Protein AF-A0A6N2WSW0-F1 (afdb_monomer_lite)

Sequence (108 aa):
MTKKTQFYGCILLVLFLFLTVSCKNDKKEKNTSTWVGKQIYFPQNTPCIMHGRDSLTKFCKDSLRKEYKILFYVDSTGCNSCRMKLLEWKQIISEAEILFPNKVDFLF

pLDDT: mean 77.29, std 12.23, range [52.59, 96.19]

Structure (mmCIF, N/CA/C/O backbone):
data_AF-A0A6N2WSW0-F1
#
_en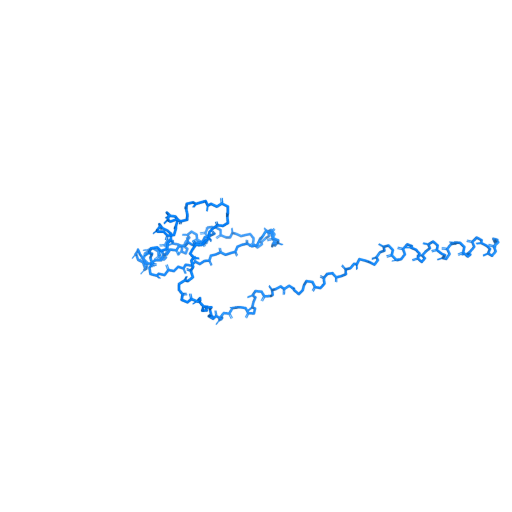try.id   AF-A0A6N2WSW0-F1
#
loop_
_atom_site.group_PDB
_atom_site.id
_atom_site.type_symbol
_atom_site.label_atom_id
_atom_site.label_alt_id
_atom_site.label_comp_id
_atom_site.label_asym_id
_atom_site.label_entity_id
_atom_site.label_seq_id
_atom_site.pdbx_PDB_ins_code
_atom_site.Cartn_x
_atom_site.Cartn_y
_atom_site.Cartn_z
_atom_site.occupancy
_atom_site.B_iso_or_equiv
_atom_site.auth_seq_id
_atom_site.auth_comp_id
_atom_site.auth_asym_id
_atom_site.auth_atom_id
_atom_site.pdbx_PDB_model_num
ATOM 1 N N . MET A 1 1 ? 64.870 -21.770 -0.135 1.00 53.75 1 MET A N 1
ATOM 2 C CA . MET A 1 1 ? 63.710 -21.538 -1.028 1.00 53.75 1 MET A CA 1
ATOM 3 C C . MET A 1 1 ? 64.101 -20.507 -2.071 1.00 53.75 1 MET A C 1
ATOM 5 O O . MET A 1 1 ? 64.609 -19.453 -1.715 1.00 53.75 1 MET A O 1
ATOM 9 N N . THR A 1 2 ? 63.973 -20.846 -3.349 1.00 63.03 2 THR A N 1
ATOM 10 C CA . THR A 1 2 ? 64.444 -20.038 -4.480 1.00 63.03 2 THR A CA 1
ATOM 11 C C . THR A 1 2 ? 63.625 -18.750 -4.609 1.00 63.03 2 THR A C 1
ATOM 13 O O . THR A 1 2 ? 62.401 -18.776 -4.493 1.00 63.03 2 THR A O 1
ATOM 16 N N . LYS A 1 3 ? 64.285 -17.611 -4.883 1.00 71.56 3 LYS A N 1
ATOM 17 C CA . LYS A 1 3 ? 63.641 -16.287 -5.070 1.00 71.56 3 LYS A CA 1
ATOM 18 C C . LYS A 1 3 ? 62.447 -16.326 -6.042 1.00 71.56 3 LYS A C 1
ATOM 20 O O . LYS A 1 3 ? 61.493 -15.578 -5.879 1.00 71.56 3 LYS A O 1
ATOM 25 N N . LYS A 1 4 ? 62.475 -17.250 -7.013 1.00 70.00 4 LYS A N 1
ATOM 26 C CA . LYS A 1 4 ? 61.376 -17.518 -7.951 1.00 70.00 4 LYS A CA 1
ATOM 27 C C . LYS A 1 4 ? 60.104 -18.011 -7.251 1.00 70.00 4 LYS A C 1
ATOM 29 O O . LYS A 1 4 ? 59.033 -17.497 -7.536 1.00 70.00 4 LYS A O 1
ATOM 34 N N . THR A 1 5 ? 60.203 -18.950 -6.309 1.00 73.12 5 THR A N 1
ATOM 35 C CA . THR A 1 5 ? 59.040 -19.478 -5.572 1.00 73.12 5 THR A CA 1
ATOM 36 C C . THR A 1 5 ? 58.398 -18.410 -4.687 1.00 73.12 5 THR A C 1
ATOM 38 O O . THR A 1 5 ? 57.176 -18.343 -4.604 1.00 73.12 5 THR A O 1
ATOM 41 N N . GLN A 1 6 ? 59.203 -17.526 -4.086 1.00 75.56 6 GLN A N 1
ATOM 42 C CA . GLN A 1 6 ? 58.684 -16.376 -3.335 1.00 75.56 6 GLN A CA 1
ATOM 43 C C . GLN A 1 6 ? 57.968 -15.370 -4.248 1.00 75.56 6 GLN A C 1
ATOM 45 O O . GLN A 1 6 ? 56.889 -14.898 -3.907 1.00 75.56 6 GLN A O 1
ATOM 50 N N . PHE A 1 7 ? 58.516 -15.100 -5.436 1.00 82.81 7 PHE A N 1
ATOM 51 C CA . PHE A 1 7 ? 57.907 -14.198 -6.415 1.00 82.81 7 PHE A CA 1
ATOM 52 C C . PHE A 1 7 ? 56.547 -14.703 -6.929 1.00 82.81 7 PHE A C 1
ATOM 54 O O . PHE A 1 7 ? 55.578 -13.944 -6.944 1.00 82.81 7 PHE A O 1
ATOM 61 N N . TYR A 1 8 ? 56.437 -15.992 -7.273 1.00 88.62 8 TYR A N 1
ATOM 62 C CA . TYR A 1 8 ? 55.156 -16.589 -7.677 1.00 88.62 8 TYR A CA 1
ATOM 63 C C . TYR A 1 8 ? 54.126 -16.604 -6.539 1.00 88.62 8 TYR A C 1
ATOM 65 O O . TYR A 1 8 ? 52.942 -16.378 -6.788 1.00 88.62 8 TYR A O 1
ATOM 73 N N . GLY A 1 9 ? 54.572 -16.801 -5.293 1.00 88.56 9 GLY A N 1
ATOM 74 C CA . GLY A 1 9 ? 53.710 -16.693 -4.113 1.00 88.56 9 GLY A CA 1
ATOM 75 C C . GLY A 1 9 ? 53.101 -15.296 -3.956 1.00 88.56 9 GLY A C 1
ATOM 76 O O . GLY A 1 9 ? 51.898 -15.177 -3.735 1.00 88.56 9 GLY A O 1
ATOM 77 N N . CYS A 1 10 ? 53.898 -14.239 -4.151 1.00 87.44 10 CYS A N 1
ATOM 78 C CA . CYS A 1 10 ? 53.405 -12.859 -4.107 1.00 87.44 10 CYS A CA 1
ATOM 79 C C . CYS A 1 10 ? 52.376 -12.571 -5.211 1.00 87.44 10 CYS A C 1
ATOM 81 O O . CYS A 1 10 ? 51.356 -11.943 -4.940 1.00 87.44 10 CYS A O 1
ATOM 83 N N . ILE A 1 11 ? 52.606 -13.056 -6.436 1.00 90.88 11 ILE A N 1
ATOM 84 C CA . ILE A 1 11 ? 51.669 -12.863 -7.556 1.00 90.88 11 ILE A CA 1
ATOM 85 C C . ILE A 1 11 ? 50.322 -13.535 -7.267 1.00 90.88 11 ILE A C 1
ATOM 87 O O . ILE A 1 11 ? 49.277 -12.916 -7.460 1.00 90.88 11 ILE A O 1
ATOM 91 N N . LEU A 1 12 ? 50.335 -14.774 -6.766 1.00 89.62 12 LEU A N 1
ATOM 92 C CA . LEU A 1 12 ? 49.109 -15.500 -6.421 1.00 89.62 12 LEU A CA 1
ATOM 93 C C . LEU A 1 12 ? 48.328 -14.816 -5.294 1.00 89.62 12 LEU A C 1
ATOM 95 O O . LEU A 1 12 ? 47.104 -14.736 -5.364 1.00 89.62 12 LEU A O 1
ATOM 99 N N . LEU A 1 13 ? 49.024 -14.279 -4.290 1.00 87.25 13 LEU A N 1
ATOM 100 C CA . LEU A 1 13 ? 48.399 -13.552 -3.186 1.00 87.25 13 LEU A CA 1
ATOM 101 C C . LEU A 1 13 ? 47.737 -12.251 -3.662 1.00 87.25 13 LEU A C 1
ATOM 103 O O . LEU A 1 13 ? 46.620 -11.943 -3.253 1.00 87.25 13 LEU A O 1
ATOM 107 N N . VAL A 1 14 ? 48.383 -11.521 -4.574 1.00 87.25 14 VAL A N 1
ATOM 108 C CA . VAL A 1 14 ? 47.813 -10.312 -5.185 1.00 87.25 14 VAL A CA 1
ATOM 109 C C . VAL A 1 14 ? 46.587 -10.650 -6.040 1.00 87.25 14 VAL A C 1
ATOM 111 O O . VAL A 1 14 ? 45.560 -9.988 -5.907 1.00 87.25 14 VAL A O 1
ATOM 114 N N . LEU A 1 15 ? 46.644 -11.709 -6.856 1.00 86.12 15 LEU A N 1
ATOM 115 C CA . LEU A 1 15 ? 45.482 -12.185 -7.620 1.00 86.12 15 LEU A CA 1
ATOM 116 C C . LEU A 1 15 ? 44.317 -12.581 -6.707 1.00 86.12 15 LEU A C 1
ATOM 118 O O . LEU A 1 15 ? 43.175 -12.221 -6.985 1.00 86.12 15 LEU A O 1
ATOM 122 N N . PHE A 1 16 ? 44.599 -13.277 -5.605 1.00 84.62 16 PHE A N 1
ATOM 123 C CA . PHE A 1 16 ? 43.577 -13.664 -4.636 1.00 84.62 16 PHE A CA 1
ATOM 124 C C . PHE A 1 16 ? 42.918 -12.443 -3.979 1.00 84.62 16 PHE A C 1
ATOM 126 O O . PHE A 1 16 ? 41.697 -12.402 -3.850 1.00 84.62 16 PHE A O 1
ATOM 133 N N . LEU A 1 17 ? 43.696 -11.407 -3.647 1.00 83.19 17 LEU A N 1
ATOM 134 C CA . LEU A 1 17 ? 43.162 -10.148 -3.119 1.00 83.19 17 LEU A CA 1
ATOM 135 C C . LEU A 1 17 ? 42.239 -9.449 -4.126 1.00 83.19 17 LEU A C 1
ATOM 137 O O . LEU A 1 17 ? 41.158 -9.006 -3.737 1.00 83.19 17 LEU A O 1
ATOM 141 N N . PHE A 1 18 ? 42.595 -9.417 -5.415 1.00 79.81 18 PHE A N 1
ATOM 142 C CA . PHE A 1 18 ? 41.730 -8.849 -6.457 1.00 79.81 18 PHE A CA 1
ATOM 143 C C . PHE A 1 18 ? 40.409 -9.610 -6.624 1.00 79.81 18 PHE A C 1
ATOM 145 O O . PHE A 1 18 ? 39.383 -8.980 -6.871 1.00 79.81 18 PHE A O 1
ATOM 152 N N . LEU A 1 19 ? 40.397 -10.932 -6.417 1.00 77.25 19 LEU A N 1
ATOM 153 C CA . LEU A 1 19 ? 39.161 -11.727 -6.430 1.00 77.25 19 LEU A CA 1
ATOM 154 C C . LEU A 1 19 ? 38.223 -11.411 -5.252 1.00 77.25 19 LEU A C 1
ATOM 156 O O . LEU A 1 19 ? 37.028 -11.681 -5.343 1.00 77.25 19 LEU A O 1
ATOM 160 N N . THR A 1 20 ? 38.731 -10.824 -4.164 1.00 71.81 20 THR A N 1
ATOM 161 C CA . THR A 1 20 ? 37.912 -10.437 -2.998 1.00 71.81 20 THR A CA 1
ATOM 162 C C . THR A 1 20 ? 37.382 -9.002 -3.064 1.00 71.81 20 THR A C 1
ATOM 164 O O . THR A 1 20 ? 36.567 -8.610 -2.226 1.00 71.81 20 THR A O 1
ATOM 167 N N . VAL A 1 21 ? 37.784 -8.218 -4.074 1.00 73.19 21 VAL A N 1
ATOM 168 C CA . VAL A 1 21 ? 37.243 -6.872 -4.314 1.00 73.19 21 VAL A CA 1
ATOM 169 C C . VAL A 1 21 ? 35.857 -7.003 -4.946 1.00 73.19 21 VAL A C 1
ATOM 171 O O . VAL A 1 21 ? 35.668 -6.879 -6.153 1.00 73.19 21 VAL A O 1
ATOM 174 N N . SER A 1 22 ? 34.857 -7.278 -4.113 1.00 72.94 22 SER A N 1
ATOM 175 C CA . SER A 1 22 ? 33.461 -7.154 -4.522 1.00 72.94 22 SER A CA 1
ATOM 176 C C . SER A 1 22 ? 33.146 -5.685 -4.791 1.00 72.94 22 SER A C 1
ATOM 178 O O . SER A 1 22 ? 33.502 -4.806 -4.003 1.00 72.94 22 SER A O 1
ATOM 180 N N . CYS A 1 23 ? 32.418 -5.414 -5.874 1.00 69.19 23 CYS A N 1
ATOM 181 C CA . CYS A 1 23 ? 31.818 -4.106 -6.092 1.00 69.19 23 CYS A CA 1
ATOM 182 C C . CYS A 1 23 ? 30.892 -3.823 -4.903 1.00 69.19 23 CYS A C 1
ATOM 184 O O . CYS A 1 23 ? 29.873 -4.499 -4.722 1.00 69.19 23 CYS A O 1
ATOM 186 N N . LYS A 1 24 ? 31.277 -2.872 -4.046 1.00 60.56 24 LYS A N 1
ATOM 187 C CA . LYS A 1 24 ? 30.399 -2.383 -2.993 1.00 60.56 24 LYS A CA 1
ATOM 188 C C . LYS A 1 24 ? 29.296 -1.633 -3.714 1.00 60.56 24 LYS A C 1
ATOM 190 O O . LYS A 1 24 ? 29.484 -0.519 -4.191 1.00 60.56 24 LYS A O 1
ATOM 195 N N . ASN A 1 25 ? 28.173 -2.314 -3.896 1.00 56.97 25 ASN A N 1
ATOM 196 C CA . ASN A 1 25 ? 26.992 -1.695 -4.443 1.00 56.97 25 ASN A CA 1
ATOM 197 C C . ASN A 1 25 ? 26.520 -0.742 -3.347 1.00 56.97 25 ASN A C 1
ATOM 199 O O . ASN A 1 25 ? 25.753 -1.139 -2.471 1.00 56.97 25 ASN A O 1
ATOM 203 N N . ASP A 1 26 ? 27.007 0.500 -3.379 1.00 55.84 26 ASP A N 1
ATOM 204 C CA . ASP A 1 26 ? 26.391 1.639 -2.706 1.00 55.84 26 ASP A CA 1
ATOM 205 C C . ASP A 1 26 ? 25.052 1.895 -3.411 1.00 55.84 26 ASP A C 1
ATOM 207 O O . ASP A 1 26 ? 24.771 2.961 -3.964 1.00 55.84 26 ASP A O 1
ATOM 211 N N . LYS A 1 27 ? 24.185 0.875 -3.412 1.00 57.09 27 LYS A N 1
ATOM 212 C CA . LYS A 1 27 ? 22.758 1.076 -3.477 1.00 57.09 27 LYS A CA 1
ATOM 213 C C . LYS A 1 27 ? 22.514 1.911 -2.244 1.00 57.09 27 LYS A C 1
ATOM 215 O O . LYS A 1 27 ? 22.430 1.369 -1.148 1.00 57.09 27 LYS A O 1
ATOM 220 N N . LYS A 1 28 ? 22.497 3.235 -2.423 1.00 55.84 28 LYS A N 1
ATOM 221 C CA . LYS A 1 28 ? 21.875 4.152 -1.480 1.00 55.84 28 LYS A CA 1
ATOM 222 C C . LYS A 1 28 ? 20.587 3.446 -1.111 1.00 55.84 28 LYS A C 1
ATOM 224 O O . LYS A 1 28 ? 19.726 3.309 -1.986 1.00 55.84 28 LYS A O 1
ATOM 229 N N . GLU A 1 29 ? 20.516 2.888 0.097 1.00 56.75 29 GLU A N 1
ATOM 230 C CA . GLU A 1 29 ? 19.257 2.397 0.623 1.00 56.75 29 GLU A CA 1
ATOM 231 C C . GLU A 1 29 ? 18.310 3.548 0.357 1.00 56.75 29 GLU A C 1
ATOM 233 O O . GLU A 1 29 ? 18.568 4.681 0.779 1.00 56.75 29 GLU A O 1
ATOM 238 N N . LYS A 1 30 ? 17.330 3.315 -0.521 1.00 60.16 30 LYS A N 1
ATOM 239 C CA . LYS A 1 30 ? 16.341 4.332 -0.840 1.00 60.16 30 LYS A CA 1
ATOM 240 C C . LYS A 1 30 ? 15.600 4.508 0.464 1.00 60.16 30 LYS A C 1
ATOM 242 O O . LYS A 1 30 ? 14.723 3.718 0.786 1.00 60.16 30 LYS A O 1
ATOM 247 N N . ASN A 1 31 ? 16.074 5.461 1.252 1.00 64.38 31 ASN A N 1
ATOM 248 C CA . ASN A 1 31 ? 15.722 5.572 2.642 1.00 64.38 31 ASN A CA 1
ATOM 249 C C . ASN A 1 31 ? 14.274 6.044 2.666 1.00 64.38 31 ASN A C 1
ATOM 251 O O . ASN A 1 31 ? 13.992 7.227 2.462 1.00 64.38 31 ASN A O 1
ATOM 255 N N . THR A 1 32 ? 13.349 5.100 2.814 1.00 71.25 32 THR A N 1
ATOM 256 C CA . THR A 1 32 ? 11.904 5.346 2.807 1.00 71.25 32 THR A CA 1
ATOM 257 C C . THR A 1 32 ? 11.515 6.320 3.912 1.00 71.25 32 THR A C 1
ATOM 259 O O . THR A 1 32 ? 10.555 7.067 3.750 1.00 71.25 32 THR A O 1
ATOM 262 N N . SER A 1 33 ? 12.329 6.422 4.971 1.00 74.62 33 SER A N 1
ATOM 263 C CA . SER A 1 33 ? 12.182 7.446 6.009 1.00 74.62 33 SER A CA 1
ATOM 264 C C . SER A 1 33 ? 12.206 8.878 5.463 1.00 74.62 33 SER A C 1
ATOM 266 O O . SER A 1 33 ? 11.499 9.733 5.984 1.00 74.62 33 SER A O 1
ATOM 268 N N . THR A 1 34 ? 12.926 9.150 4.366 1.00 83.50 34 THR A N 1
ATOM 269 C CA . THR A 1 34 ? 12.949 10.488 3.741 1.00 83.50 34 THR A CA 1
ATOM 270 C C . THR A 1 34 ? 11.605 10.893 3.143 1.00 83.50 34 THR A C 1
ATOM 272 O O . THR A 1 34 ? 11.381 12.077 2.903 1.00 83.50 34 THR A O 1
ATOM 275 N N . TRP A 1 35 ? 10.712 9.932 2.904 1.00 81.69 35 TRP A N 1
ATOM 276 C CA . TRP A 1 35 ? 9.376 10.164 2.365 1.00 81.69 35 TRP A CA 1
ATOM 277 C C . TRP A 1 35 ? 8.308 10.321 3.449 1.00 81.69 35 TRP A C 1
ATOM 279 O O . TRP A 1 35 ? 7.187 10.721 3.139 1.00 81.69 35 TRP A O 1
ATOM 289 N N . VAL A 1 36 ? 8.641 10.060 4.715 1.00 85.44 36 VAL A N 1
ATOM 290 C CA . VAL A 1 36 ? 7.702 10.215 5.832 1.00 85.44 36 VAL A CA 1
ATOM 291 C C . VAL A 1 36 ? 7.292 11.684 5.956 1.00 85.44 36 VAL A C 1
ATOM 293 O O . VAL A 1 36 ? 8.131 12.582 5.955 1.00 85.44 36 VAL A O 1
ATOM 296 N N . GLY A 1 37 ? 5.982 11.932 6.023 1.00 87.31 37 GLY A N 1
ATOM 297 C CA . GLY A 1 37 ? 5.413 13.281 6.109 1.00 87.31 37 GLY A CA 1
ATOM 298 C C . GLY A 1 37 ? 5.430 14.076 4.798 1.00 87.31 37 GLY A C 1
ATOM 299 O O . GLY A 1 37 ? 4.985 15.223 4.786 1.00 87.31 37 GLY A O 1
ATOM 300 N N . LYS A 1 38 ? 5.911 13.502 3.687 1.00 89.50 38 LYS A N 1
ATOM 301 C CA . LYS A 1 38 ? 5.815 14.139 2.368 1.00 89.50 38 LYS A CA 1
ATOM 302 C C . LYS A 1 38 ? 4.482 13.811 1.702 1.00 89.50 38 LYS A C 1
ATOM 304 O O . LYS A 1 38 ? 3.997 12.686 1.768 1.00 89.50 38 LYS A O 1
ATOM 309 N N . GLN A 1 39 ? 3.932 14.791 0.993 1.00 89.31 39 GLN A N 1
ATOM 310 C CA . GLN A 1 39 ? 2.781 14.603 0.117 1.00 89.31 39 GLN A CA 1
ATOM 311 C C . GLN A 1 39 ? 3.251 14.325 -1.313 1.00 89.31 39 GLN A C 1
ATOM 313 O O . GLN A 1 39 ? 4.136 15.010 -1.828 1.00 89.31 39 GLN A O 1
ATOM 318 N N . ILE A 1 40 ? 2.641 13.330 -1.958 1.00 86.12 40 ILE A N 1
ATOM 319 C CA . ILE A 1 40 ? 2.886 12.995 -3.363 1.00 86.12 40 ILE A CA 1
ATOM 320 C C . ILE A 1 40 ? 1.725 13.543 -4.190 1.00 86.12 40 ILE A C 1
ATOM 322 O O . ILE A 1 40 ? 0.565 13.230 -3.925 1.00 86.12 40 ILE A O 1
ATOM 326 N N . TYR A 1 41 ? 2.045 14.352 -5.198 1.00 87.00 41 TYR A N 1
ATOM 327 C CA . TYR A 1 41 ? 1.075 14.854 -6.164 1.00 87.00 41 TYR A CA 1
ATOM 328 C C . TYR A 1 41 ? 1.133 14.000 -7.425 1.00 87.00 41 TYR A C 1
ATOM 330 O O . TYR A 1 41 ? 2.173 13.912 -8.077 1.00 87.00 41 TYR A O 1
ATOM 338 N N . PHE A 1 42 ? 0.011 13.372 -7.765 1.00 80.88 42 PHE A N 1
ATOM 339 C CA . PHE A 1 42 ? -0.123 12.657 -9.026 1.00 80.88 42 PHE A CA 1
ATOM 340 C C . PHE A 1 42 ? -0.491 13.636 -10.147 1.00 80.88 42 PHE A C 1
ATOM 342 O O . PHE A 1 42 ? -1.314 14.529 -9.922 1.00 80.88 42 PHE A O 1
ATOM 349 N N . PRO A 1 43 ? 0.078 13.480 -11.356 1.00 86.56 43 PRO A N 1
ATOM 350 C CA . PRO A 1 43 ? -0.374 14.214 -12.528 1.00 86.56 43 PRO A CA 1
ATOM 351 C C . PRO A 1 43 ? -1.878 14.037 -12.749 1.00 86.56 43 PRO A C 1
ATOM 353 O O . PRO A 1 43 ? -2.440 12.960 -12.509 1.00 86.56 43 PRO A O 1
ATOM 356 N N . GLN A 1 44 ? -2.529 15.083 -13.256 1.00 80.56 44 GLN A N 1
ATOM 357 C CA . GLN A 1 44 ? -3.917 14.973 -13.698 1.00 80.56 44 GLN A CA 1
ATOM 358 C C . GLN A 1 44 ? -4.030 13.879 -14.770 1.00 80.56 44 GLN A C 1
ATOM 360 O O . GLN A 1 44 ? -3.156 13.749 -15.626 1.00 80.56 44 GLN A O 1
ATOM 365 N N . ASN A 1 45 ? -5.103 13.087 -14.707 1.00 77.69 45 ASN A N 1
ATOM 366 C CA . ASN A 1 45 ? -5.377 11.970 -15.619 1.00 77.69 45 ASN A CA 1
ATOM 367 C C . ASN A 1 45 ? -4.359 10.817 -15.573 1.00 77.69 45 ASN A C 1
ATOM 369 O O . ASN A 1 45 ? -4.194 10.116 -16.569 1.00 77.69 45 ASN A O 1
ATOM 373 N N . THR A 1 46 ? -3.694 10.586 -14.434 1.00 77.50 46 THR A N 1
ATOM 374 C CA . THR A 1 46 ? -2.841 9.397 -14.271 1.00 77.50 46 THR A CA 1
ATOM 375 C C . THR A 1 46 ? -3.677 8.125 -14.489 1.00 77.50 46 THR A C 1
ATOM 377 O O . THR A 1 46 ? -4.613 7.879 -13.721 1.00 77.50 46 THR A O 1
ATOM 380 N N . PRO A 1 47 ? -3.381 7.311 -15.519 1.00 74.75 47 PRO A N 1
ATOM 381 C CA . PRO A 1 47 ? -4.134 6.095 -15.777 1.00 74.75 47 PRO A CA 1
ATOM 382 C C . PRO A 1 47 ? -3.827 5.049 -14.704 1.00 74.75 47 PRO A C 1
ATOM 384 O O . PRO A 1 47 ? -2.682 4.856 -14.297 1.00 74.75 47 PRO A O 1
ATOM 387 N N . CYS A 1 48 ? -4.859 4.337 -14.263 1.00 76.88 48 CYS A N 1
ATOM 388 C CA . CYS A 1 48 ? -4.693 3.185 -13.388 1.00 76.88 48 CYS A CA 1
ATOM 389 C C . CYS A 1 48 ? -4.190 1.995 -14.223 1.00 76.88 48 CYS A C 1
ATOM 391 O O . CYS A 1 48 ? -4.919 1.457 -15.059 1.00 76.88 48 CYS A O 1
ATOM 393 N N . ILE A 1 49 ? -2.920 1.629 -14.025 1.00 74.50 49 ILE A N 1
ATOM 394 C CA . ILE A 1 49 ? -2.215 0.583 -14.775 1.00 74.50 49 ILE A CA 1
ATOM 395 C C . ILE A 1 49 ? -1.720 -0.479 -13.793 1.00 74.50 49 ILE A C 1
ATOM 397 O O . ILE A 1 49 ? -1.081 -0.165 -12.792 1.00 74.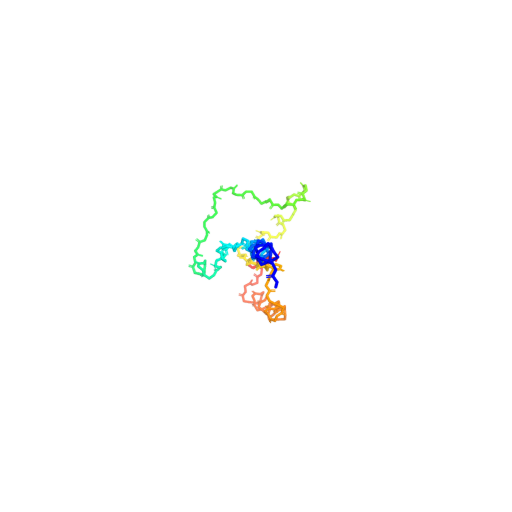50 49 ILE A O 1
ATOM 401 N N . MET A 1 50 ? -1.986 -1.744 -14.106 1.00 73.25 50 MET A N 1
ATOM 402 C CA . MET A 1 50 ? -1.475 -2.904 -13.386 1.00 73.25 50 MET A CA 1
ATOM 403 C C . MET A 1 50 ? -0.621 -3.736 -14.340 1.00 73.25 50 MET A C 1
ATOM 405 O O . MET A 1 50 ? -1.071 -4.117 -15.420 1.00 73.25 50 MET A O 1
ATOM 409 N N . HIS A 1 51 ? 0.615 -4.022 -13.938 1.00 68.62 51 HIS A N 1
ATOM 410 C CA . HIS A 1 51 ? 1.538 -4.803 -14.754 1.00 68.62 51 HIS A CA 1
ATOM 411 C C . HIS A 1 51 ? 0.989 -6.223 -14.981 1.00 68.62 51 HIS A C 1
ATOM 413 O O . HIS A 1 51 ? 0.646 -6.921 -14.028 1.00 68.62 51 HIS A O 1
ATOM 419 N N . GLY A 1 52 ? 0.938 -6.667 -16.242 1.00 71.88 52 GLY A N 1
ATOM 420 C CA . GLY A 1 52 ? 0.562 -8.039 -16.604 1.00 71.88 52 GLY A CA 1
ATOM 421 C C . GLY A 1 52 ? -0.940 -8.352 -16.589 1.00 71.88 52 GLY A C 1
ATOM 422 O O . GLY A 1 52 ? -1.295 -9.527 -16.520 1.00 71.88 52 GLY A O 1
ATOM 423 N N . ARG A 1 53 ? -1.831 -7.347 -16.634 1.00 65.31 53 ARG A N 1
ATOM 424 C CA . ARG A 1 53 ? -3.280 -7.558 -16.820 1.00 65.31 53 ARG A CA 1
ATOM 425 C C . ARG A 1 53 ? -3.844 -6.694 -17.951 1.00 65.31 53 ARG A C 1
ATOM 427 O O . ARG A 1 53 ? -3.715 -5.476 -17.903 1.00 65.31 53 ARG A O 1
ATOM 434 N N . ASP A 1 54 ? -4.555 -7.327 -18.886 1.00 56.47 54 ASP A N 1
ATOM 435 C CA . ASP A 1 54 ? -5.147 -6.661 -20.061 1.00 56.47 54 ASP A CA 1
ATOM 436 C C . ASP A 1 54 ? -6.451 -5.902 -19.749 1.00 56.47 54 ASP A C 1
ATOM 438 O O . ASP A 1 54 ? -6.767 -4.899 -20.384 1.00 56.47 54 ASP A O 1
ATOM 442 N N . SER A 1 55 ? -7.214 -6.323 -18.734 1.00 57.41 55 SER A N 1
ATOM 443 C CA . SER A 1 55 ? -8.495 -5.700 -18.367 1.00 57.41 55 SER A CA 1
ATOM 444 C C . SER A 1 55 ? -8.374 -4.850 -17.096 1.00 57.41 55 SER A C 1
ATOM 446 O O . SER A 1 55 ? -8.797 -5.248 -16.006 1.00 57.41 55 SER A O 1
ATOM 448 N N . LEU A 1 56 ? -7.790 -3.660 -17.243 1.00 61.03 56 LEU A N 1
ATOM 449 C CA . LEU A 1 56 ? -7.536 -2.688 -16.167 1.00 61.03 56 LEU A CA 1
ATOM 450 C C . LEU A 1 56 ? -8.823 -2.092 -15.571 1.00 61.03 56 LEU A C 1
ATOM 452 O O . LEU A 1 56 ? -8.881 -1.734 -14.397 1.00 61.03 56 LEU A O 1
ATOM 456 N N . THR A 1 57 ? -9.897 -2.029 -16.358 1.00 63.31 57 THR A N 1
ATOM 457 C CA . THR A 1 57 ? -11.103 -1.262 -16.026 1.00 63.31 57 THR A CA 1
ATOM 458 C C . THR A 1 57 ? -11.835 -1.779 -14.790 1.00 63.31 57 THR A C 1
ATOM 460 O O . THR A 1 57 ? -12.414 -0.984 -14.058 1.00 63.31 57 THR A O 1
ATOM 463 N N . LYS A 1 58 ? -11.824 -3.094 -14.540 1.00 70.25 58 LYS A N 1
ATOM 464 C CA . LYS A 1 58 ? -12.567 -3.681 -13.417 1.00 70.25 58 LYS A CA 1
ATOM 465 C C . LYS A 1 58 ? -11.882 -3.418 -12.077 1.00 70.25 58 LYS A C 1
ATOM 467 O O . LYS A 1 58 ? -12.519 -2.900 -11.174 1.00 70.25 58 LYS A O 1
ATOM 472 N N . PHE A 1 59 ? -10.577 -3.680 -11.974 1.00 75.44 59 PHE A N 1
ATOM 473 C CA . PHE A 1 59 ? -9.822 -3.414 -10.745 1.00 75.44 59 PHE A CA 1
ATOM 474 C C . PHE A 1 59 ? -9.889 -1.936 -10.355 1.00 75.44 59 PHE A C 1
ATOM 476 O O . PHE A 1 59 ? -10.196 -1.608 -9.217 1.00 75.44 59 PHE A O 1
ATOM 483 N N . CYS A 1 60 ? -9.681 -1.033 -11.312 1.00 75.62 60 CYS A N 1
ATOM 484 C CA . CYS A 1 60 ? -9.708 0.396 -11.026 1.00 75.62 60 CYS A CA 1
ATOM 485 C C . CYS A 1 60 ? -11.111 0.874 -10.612 1.00 75.62 60 CYS A C 1
ATOM 487 O O . CYS A 1 60 ? -11.229 1.696 -9.711 1.00 75.62 60 CYS A O 1
ATOM 489 N N . LYS A 1 61 ? -12.181 0.332 -11.212 1.00 73.56 61 LYS A N 1
ATOM 490 C CA . LYS A 1 61 ? -13.563 0.622 -10.791 1.00 73.56 61 LYS A CA 1
ATOM 491 C C . LYS A 1 61 ? -13.873 0.075 -9.399 1.00 73.56 61 LYS A C 1
ATOM 493 O O . LYS A 1 61 ? -14.495 0.765 -8.598 1.00 73.56 61 LYS A O 1
ATOM 498 N N . ASP A 1 62 ? -13.430 -1.142 -9.108 1.00 75.94 62 ASP A N 1
ATOM 499 C CA . ASP A 1 62 ? -13.807 -1.841 -7.884 1.00 75.94 62 ASP A CA 1
ATOM 500 C C . ASP A 1 62 ? -12.962 -1.396 -6.683 1.00 75.94 62 ASP A C 1
ATOM 502 O O . ASP A 1 62 ? -13.501 -1.306 -5.583 1.00 75.94 62 ASP A O 1
ATOM 506 N N . SER A 1 63 ? -11.675 -1.101 -6.874 1.00 73.38 63 SER A N 1
ATOM 507 C CA . SER A 1 63 ? -10.705 -0.844 -5.797 1.00 73.38 63 SER A CA 1
ATOM 508 C C . SER A 1 63 ? -10.379 0.634 -5.573 1.00 73.38 63 SER A C 1
ATOM 510 O O . SER A 1 63 ? -9.715 0.956 -4.593 1.00 73.38 63 SER A O 1
ATOM 512 N N . LEU A 1 64 ? -10.821 1.541 -6.454 1.00 77.44 64 LEU A N 1
ATOM 513 C CA . LEU A 1 64 ? -10.583 2.985 -6.304 1.00 77.44 64 LEU A CA 1
ATOM 514 C C . LEU A 1 64 ? -11.869 3.795 -6.081 1.00 77.44 64 LEU A C 1
ATOM 516 O O . LEU A 1 64 ? -11.852 5.018 -6.242 1.00 77.44 64 LEU A O 1
ATOM 520 N N . ARG A 1 65 ? -12.969 3.131 -5.704 1.00 80.19 65 ARG A N 1
ATOM 521 C CA . ARG A 1 65 ? -14.305 3.742 -5.635 1.00 80.19 65 ARG A CA 1
ATOM 522 C C . ARG A 1 65 ? -14.477 4.703 -4.462 1.00 80.19 65 ARG A C 1
ATOM 524 O O . ARG A 1 65 ? -15.256 5.646 -4.572 1.00 80.19 65 ARG A O 1
ATOM 531 N N . LYS A 1 66 ? -13.817 4.439 -3.330 1.00 87.44 66 LYS A N 1
ATOM 532 C CA . LYS A 1 66 ? -14.037 5.217 -2.109 1.00 87.44 66 LYS A CA 1
ATOM 533 C C . LYS A 1 66 ? -13.209 6.494 -2.095 1.00 87.44 66 LYS A C 1
ATOM 535 O O . LYS A 1 66 ? -12.211 6.610 -2.803 1.00 87.44 66 LYS A O 1
ATOM 540 N N . GLU A 1 67 ? -13.631 7.448 -1.275 1.00 88.69 67 GLU A N 1
ATOM 541 C CA . GLU A 1 67 ? -13.026 8.777 -1.162 1.00 88.69 67 GLU A CA 1
ATOM 542 C C . GLU A 1 67 ? -11.539 8.694 -0.783 1.00 88.69 67 GLU A C 1
ATOM 544 O O . GLU A 1 67 ? -10.683 9.228 -1.492 1.00 88.69 67 GLU A O 1
ATOM 549 N N . TYR A 1 68 ? -11.221 7.927 0.260 1.00 89.25 68 TYR A N 1
ATOM 550 C CA . TYR A 1 68 ? -9.866 7.780 0.780 1.00 89.25 68 TYR A CA 1
ATOM 551 C C . TYR A 1 68 ? -9.292 6.398 0.490 1.00 89.25 68 TYR A C 1
ATOM 553 O O . TYR A 1 68 ? -10.008 5.398 0.439 1.00 89.25 68 TYR A O 1
ATOM 561 N N . LYS A 1 69 ? -7.973 6.348 0.293 1.00 88.19 69 LYS A N 1
ATOM 562 C CA . LYS A 1 69 ? -7.241 5.130 -0.059 1.00 88.19 69 LYS A CA 1
ATOM 563 C C . LYS A 1 69 ? -5.970 5.050 0.771 1.00 88.19 69 LYS A C 1
ATOM 565 O O . LYS A 1 69 ? -5.211 6.017 0.819 1.00 88.19 69 LYS A O 1
ATOM 570 N N . ILE A 1 70 ? -5.736 3.903 1.391 1.00 89.00 70 ILE A N 1
ATOM 571 C CA . ILE A 1 70 ? -4.513 3.607 2.136 1.00 89.00 70 ILE A CA 1
ATOM 572 C C . ILE A 1 70 ? -3.732 2.575 1.328 1.00 89.00 70 ILE A C 1
ATOM 574 O O . ILE A 1 70 ? -4.211 1.463 1.130 1.00 89.00 70 ILE A O 1
ATOM 578 N N . LEU A 1 71 ? -2.549 2.958 0.841 1.00 85.31 71 LEU A N 1
ATOM 579 C CA . LEU A 1 71 ? -1.635 2.064 0.132 1.00 85.31 71 LEU A CA 1
ATOM 580 C C . LEU A 1 71 ? -0.591 1.517 1.102 1.00 85.31 71 LEU A C 1
ATOM 582 O O . LEU A 1 71 ? 0.170 2.279 1.699 1.00 85.31 71 LEU A O 1
ATOM 586 N N . PHE A 1 72 ? -0.536 0.198 1.211 1.00 81.44 72 PHE A N 1
ATOM 587 C CA . PHE A 1 72 ? 0.485 -0.523 1.945 1.00 81.44 72 PHE A CA 1
ATOM 588 C C . PHE A 1 72 ? 1.474 -1.145 0.958 1.00 81.44 72 PHE A C 1
ATOM 590 O O . PHE A 1 72 ? 1.073 -1.809 0.011 1.00 81.44 72 PHE A O 1
ATOM 597 N N . TYR A 1 73 ? 2.770 -0.913 1.162 1.00 77.25 73 TYR A N 1
ATOM 598 C CA . TYR A 1 73 ? 3.827 -1.455 0.309 1.00 77.25 73 TYR A CA 1
ATOM 599 C C . TYR A 1 73 ? 4.822 -2.236 1.163 1.00 77.25 73 TYR A C 1
ATOM 601 O O . TYR A 1 73 ? 5.428 -1.677 2.080 1.00 77.25 73 TYR A O 1
ATOM 609 N N . VAL A 1 74 ? 4.992 -3.521 0.849 1.00 72.62 74 VAL A N 1
ATOM 610 C CA . VAL A 1 74 ? 5.943 -4.417 1.518 1.00 72.62 74 VAL A CA 1
ATOM 611 C C . VAL A 1 74 ? 7.032 -4.790 0.531 1.00 72.62 74 VAL A C 1
ATOM 613 O O . VAL A 1 74 ? 6.745 -5.307 -0.549 1.00 72.62 74 VAL A O 1
ATOM 616 N N . ASP A 1 75 ? 8.288 -4.544 0.894 1.00 67.25 75 ASP A N 1
ATOM 617 C CA . ASP A 1 75 ? 9.412 -5.007 0.095 1.00 67.25 75 ASP A CA 1
ATOM 618 C C . ASP A 1 75 ? 9.692 -6.496 0.364 1.00 67.25 75 ASP A C 1
ATOM 620 O O . ASP A 1 75 ? 9.522 -7.012 1.467 1.00 67.25 75 ASP A O 1
ATOM 624 N N . SER A 1 76 ? 10.134 -7.224 -0.661 1.00 65.00 76 SER A N 1
ATOM 625 C CA . SER A 1 76 ? 10.524 -8.633 -0.518 1.00 65.00 76 SER A CA 1
ATOM 626 C C . SER A 1 76 ? 11.898 -8.810 0.144 1.00 65.00 76 SER A C 1
ATOM 628 O O . SER A 1 76 ? 12.360 -9.937 0.306 1.00 65.00 76 SER A O 1
ATOM 630 N N . THR A 1 77 ? 12.583 -7.707 0.460 1.00 62.59 77 THR A N 1
ATOM 631 C CA . THR A 1 77 ? 13.974 -7.662 0.932 1.00 62.59 77 THR A CA 1
ATOM 632 C C . THR A 1 77 ? 14.126 -7.324 2.419 1.00 62.59 77 THR A C 1
ATOM 634 O O . THR A 1 77 ? 15.246 -7.360 2.927 1.00 62.59 77 THR A O 1
ATOM 637 N N . GLY A 1 78 ? 13.031 -7.043 3.134 1.00 56.31 78 GLY A N 1
ATOM 638 C CA . GLY A 1 78 ? 13.036 -6.689 4.553 1.00 56.31 78 GLY A CA 1
ATOM 639 C C . GLY A 1 78 ? 13.183 -7.868 5.528 1.00 56.31 78 GLY A C 1
ATOM 640 O O . GLY A 1 78 ? 12.820 -9.010 5.247 1.00 56.31 78 GLY A O 1
ATOM 641 N N . CYS A 1 79 ? 13.716 -7.571 6.718 1.00 56.62 79 CYS A N 1
ATOM 642 C CA . CYS A 1 79 ? 13.952 -8.517 7.810 1.00 56.62 79 CYS A CA 1
ATOM 643 C C . CYS A 1 79 ? 12.696 -9.329 8.192 1.00 56.62 79 CYS A C 1
ATOM 645 O O . CYS A 1 79 ? 11.617 -8.785 8.428 1.00 56.62 79 CYS A O 1
ATOM 647 N N . ASN A 1 80 ? 12.872 -10.642 8.361 1.00 52.72 80 ASN A N 1
ATOM 648 C CA . ASN A 1 80 ? 11.822 -11.583 8.751 1.00 52.72 80 ASN A CA 1
ATOM 649 C C . ASN A 1 80 ? 11.193 -11.312 10.136 1.00 52.72 80 ASN A C 1
ATOM 651 O O . ASN A 1 80 ? 10.137 -11.860 10.423 1.00 52.72 80 ASN A O 1
ATOM 655 N N . SER A 1 81 ? 11.792 -10.500 11.011 1.00 52.59 81 SER A N 1
ATOM 656 C CA . SER A 1 81 ? 11.181 -10.116 12.298 1.00 52.59 81 SER A CA 1
ATOM 657 C C . SER A 1 81 ? 10.377 -8.815 12.218 1.00 52.59 81 SER A C 1
ATOM 659 O O . SER A 1 81 ? 9.525 -8.577 13.067 1.00 52.59 81 SER A O 1
ATOM 661 N N . CYS A 1 82 ? 10.575 -8.011 11.167 1.00 56.72 82 CYS A N 1
ATOM 662 C CA . CYS A 1 82 ? 9.723 -6.866 10.822 1.00 56.72 82 CYS A CA 1
ATOM 663 C C . CYS A 1 82 ? 8.427 -7.305 10.112 1.00 56.72 82 CYS A C 1
ATOM 665 O O . CYS A 1 82 ? 7.628 -6.464 9.701 1.00 56.72 82 CYS A O 1
ATOM 667 N N . ARG A 1 83 ? 8.248 -8.625 9.932 1.00 56.22 83 ARG A N 1
ATOM 668 C CA . ARG A 1 83 ? 7.135 -9.283 9.244 1.00 56.22 83 ARG A CA 1
ATOM 669 C C . ARG A 1 83 ? 5.796 -8.685 9.661 1.00 56.22 83 ARG A C 1
ATOM 671 O O . ARG A 1 83 ? 5.361 -8.856 10.793 1.00 56.22 83 ARG A O 1
ATOM 678 N N . MET A 1 84 ? 5.138 -8.063 8.683 1.00 61.69 84 MET A N 1
ATOM 679 C CA . MET A 1 84 ? 3.709 -8.225 8.402 1.00 61.69 84 MET A CA 1
ATOM 680 C C . MET A 1 84 ? 2.868 -8.482 9.653 1.00 61.69 84 MET A C 1
ATOM 682 O O . MET A 1 84 ? 2.445 -9.605 9.931 1.00 61.69 84 MET A O 1
ATOM 686 N N . LYS A 1 85 ? 2.603 -7.408 10.397 1.00 73.19 85 LYS A N 1
ATOM 687 C CA . LYS A 1 85 ? 1.673 -7.399 11.524 1.00 73.19 85 LYS A CA 1
ATOM 688 C C . LYS A 1 85 ? 0.223 -7.477 11.040 1.00 73.19 85 LYS A C 1
ATOM 690 O O . LYS A 1 85 ? -0.579 -6.582 11.277 1.00 73.19 85 LYS A O 1
ATOM 695 N N . LEU A 1 86 ? -0.107 -8.537 10.304 1.00 76.38 86 LEU A N 1
ATOM 696 C CA . LEU A 1 86 ? -1.406 -8.723 9.654 1.00 76.38 86 LEU A CA 1
ATOM 697 C C . LEU A 1 86 ? -2.571 -8.620 10.642 1.00 76.38 86 LEU A C 1
ATOM 699 O O . LEU A 1 86 ? -3.625 -8.104 10.291 1.00 76.38 86 LEU A O 1
ATOM 703 N N . LEU A 1 87 ? -2.369 -9.082 11.879 1.00 83.06 87 LEU A N 1
ATOM 704 C CA . LEU A 1 87 ? -3.359 -8.966 12.948 1.00 83.06 87 LEU A CA 1
ATOM 705 C C . LEU A 1 87 ? -3.617 -7.507 13.340 1.00 83.06 87 LEU A C 1
ATOM 707 O O . LEU A 1 87 ? -4.775 -7.106 13.403 1.00 83.06 87 LEU A O 1
ATOM 711 N N . GLU A 1 88 ? -2.566 -6.708 13.535 1.00 86.56 88 GLU A N 1
ATOM 712 C CA . GLU A 1 88 ? -2.705 -5.275 13.833 1.00 86.56 88 GLU A CA 1
ATOM 713 C C . GLU A 1 88 ? -3.340 -4.538 12.645 1.00 86.56 88 GLU A C 1
ATOM 715 O O . GLU A 1 88 ? -4.256 -3.742 12.824 1.00 86.56 88 GLU A O 1
ATOM 720 N N . TRP A 1 89 ? -2.952 -4.870 11.409 1.00 85.88 89 TRP A N 1
ATOM 721 C CA . TRP A 1 89 ? -3.594 -4.314 10.214 1.00 85.88 89 TRP A CA 1
ATOM 722 C C . TRP A 1 89 ? -5.075 -4.666 10.121 1.00 85.88 89 TRP A C 1
ATOM 724 O O . TRP A 1 89 ? -5.880 -3.811 9.766 1.00 85.88 89 TRP A O 1
ATOM 734 N N . LYS A 1 90 ? -5.464 -5.892 10.480 1.00 88.88 90 LYS A N 1
ATOM 735 C CA . LYS A 1 90 ? -6.874 -6.290 10.523 1.00 88.88 90 LYS A CA 1
ATOM 736 C C . LYS A 1 90 ? -7.663 -5.460 11.539 1.00 88.88 90 LYS A C 1
ATOM 738 O O . LYS A 1 90 ? -8.800 -5.094 11.250 1.00 88.88 90 LYS A O 1
ATOM 743 N N . GLN A 1 91 ? -7.069 -5.149 12.692 1.00 92.56 91 GLN A N 1
ATOM 744 C CA . GLN A 1 91 ? -7.681 -4.260 13.684 1.00 92.56 91 GLN A CA 1
ATOM 745 C C . GLN A 1 91 ? -7.845 -2.846 13.123 1.00 92.56 91 GLN A C 1
ATOM 747 O O . GLN A 1 91 ? -8.957 -2.330 13.134 1.00 92.56 91 GLN A O 1
ATOM 752 N N . ILE A 1 92 ? -6.794 -2.278 12.524 1.00 91.38 92 ILE A N 1
ATOM 753 C CA . ILE A 1 92 ? -6.840 -0.947 11.895 1.00 91.38 92 ILE A CA 1
ATOM 754 C C . ILE A 1 92 ? -7.923 -0.877 10.811 1.00 91.38 92 ILE A C 1
ATOM 756 O O . ILE A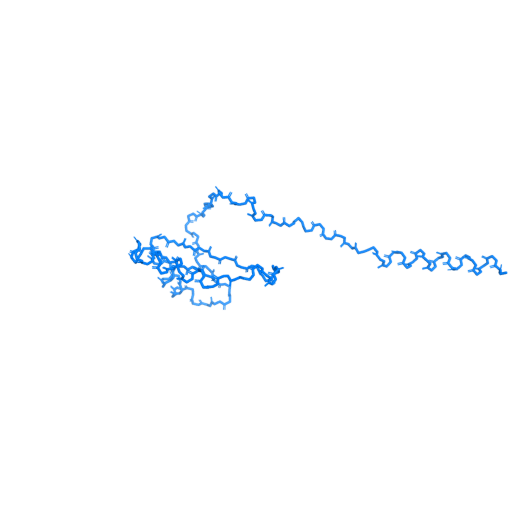 1 92 ? -8.670 0.097 10.748 1.00 91.38 92 ILE A O 1
ATOM 760 N N . ILE A 1 93 ? -8.034 -1.904 9.963 1.00 92.06 93 ILE A N 1
ATOM 761 C CA . ILE A 1 93 ? -9.066 -1.968 8.918 1.00 92.06 93 ILE A CA 1
ATOM 762 C C . ILE A 1 93 ? -10.459 -1.987 9.550 1.00 92.06 93 ILE A C 1
ATOM 764 O O . ILE A 1 93 ? -11.319 -1.212 9.144 1.00 92.06 93 ILE A O 1
ATOM 768 N N . SER A 1 94 ? -10.667 -2.820 10.573 1.00 94.25 94 SER A N 1
ATOM 769 C CA . SER A 1 94 ? -11.948 -2.906 11.280 1.00 94.25 94 SER A CA 1
ATOM 770 C C . SER A 1 94 ? -12.326 -1.589 11.960 1.00 94.25 94 SER A C 1
ATOM 772 O O . SER A 1 94 ? -13.481 -1.174 11.900 1.00 94.25 94 SER A O 1
ATOM 774 N N . GLU A 1 95 ? -11.376 -0.923 12.611 1.00 95.12 95 GLU A N 1
ATOM 775 C CA . GLU A 1 95 ? -11.600 0.374 13.252 1.00 95.12 95 GLU A CA 1
ATOM 776 C C . GLU A 1 95 ? -11.921 1.451 12.215 1.00 95.12 95 GLU A C 1
ATOM 778 O O . GLU A 1 95 ? -12.856 2.230 12.398 1.00 95.12 95 GLU A O 1
ATOM 783 N N . ALA A 1 96 ? -11.203 1.464 11.091 1.00 93.62 96 ALA A N 1
ATOM 784 C CA . ALA A 1 96 ? -11.472 2.384 9.995 1.00 93.62 96 ALA A CA 1
ATOM 785 C C . ALA A 1 96 ? -12.857 2.157 9.371 1.00 93.62 96 ALA A C 1
ATOM 787 O O . ALA A 1 96 ? -13.518 3.129 9.018 1.00 93.62 96 ALA A O 1
ATOM 788 N N . GLU A 1 97 ? -13.329 0.912 9.260 1.00 92.81 97 GLU A N 1
ATOM 789 C CA . GLU A 1 97 ? -14.688 0.616 8.786 1.00 92.81 97 GLU A CA 1
ATOM 790 C C . GLU A 1 97 ? -15.771 1.127 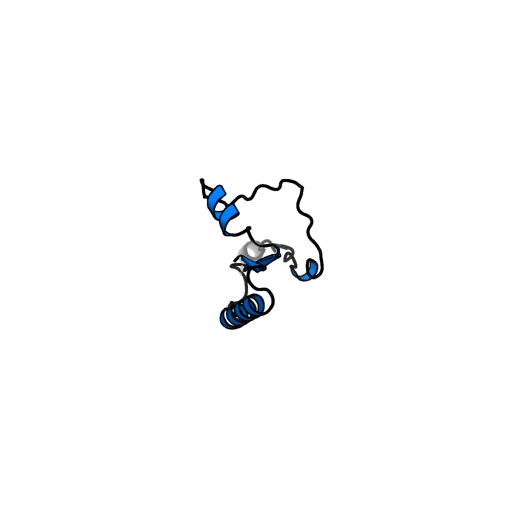9.745 1.00 92.81 97 GLU A C 1
ATOM 792 O O . GLU A 1 97 ? -16.820 1.580 9.287 1.00 92.81 97 GLU A O 1
ATOM 797 N N . ILE A 1 98 ? -15.513 1.111 11.057 1.00 95.19 98 ILE A N 1
ATOM 798 C CA . ILE A 1 98 ? -16.435 1.639 12.074 1.00 95.19 98 ILE A CA 1
ATOM 799 C C . ILE A 1 98 ? -16.438 3.173 12.069 1.00 95.19 98 ILE A C 1
ATOM 801 O O . ILE A 1 98 ? -17.501 3.793 12.065 1.00 95.19 98 ILE A O 1
ATOM 805 N N . LEU A 1 99 ? -15.255 3.792 12.076 1.00 96.19 99 LEU A N 1
ATOM 806 C CA . LEU A 1 99 ? -15.097 5.247 12.166 1.00 96.19 99 LEU A CA 1
ATOM 807 C C . LEU A 1 99 ? -15.432 5.955 10.846 1.00 96.19 99 LEU A C 1
ATOM 809 O O . LEU A 1 99 ? -15.947 7.074 10.844 1.00 96.19 99 LEU A O 1
ATOM 813 N N . PHE A 1 100 ? -15.145 5.303 9.719 1.00 94.50 100 PHE A N 1
ATOM 814 C CA . PHE A 1 100 ? -15.279 5.848 8.370 1.00 94.50 100 PHE A CA 1
ATOM 815 C C . PHE A 1 100 ? -16.034 4.870 7.453 1.00 94.50 100 PHE A C 1
ATOM 817 O O . PHE A 1 100 ? -15.488 4.399 6.442 1.00 94.50 100 PHE A O 1
ATOM 824 N N . PRO A 1 101 ? -17.309 4.570 7.764 1.00 92.62 101 PRO A N 1
ATOM 825 C CA . PRO A 1 101 ? -18.076 3.555 7.056 1.00 92.62 101 PRO A CA 1
ATOM 826 C C . PRO A 1 101 ? -18.167 3.881 5.566 1.00 92.62 101 PRO A C 1
ATOM 828 O O . PRO A 1 101 ? -18.578 4.971 5.169 1.00 92.62 101 PRO A O 1
ATOM 831 N N . ASN A 1 102 ? -17.764 2.921 4.729 1.00 89.25 102 ASN A N 1
ATOM 832 C CA . ASN A 1 102 ? -17.735 3.030 3.266 1.00 89.25 102 ASN A CA 1
ATOM 833 C C . ASN A 1 102 ? -16.881 4.176 2.686 1.00 89.25 102 ASN A C 1
ATOM 835 O O . ASN A 1 102 ? -17.023 4.485 1.503 1.00 89.25 102 ASN A O 1
ATOM 839 N N . LYS A 1 103 ? -15.951 4.765 3.454 1.00 93.06 103 LYS A N 1
ATOM 840 C CA . LYS A 1 103 ? -15.113 5.883 2.976 1.00 93.06 103 LYS A CA 1
ATOM 841 C C . LYS A 1 103 ? -13.659 5.542 2.656 1.00 93.06 103 LYS A C 1
ATOM 843 O O . LYS A 1 103 ? -13.035 6.293 1.910 1.00 93.06 103 LYS A O 1
ATOM 848 N N . VAL A 1 104 ? -13.125 4.439 3.185 1.00 91.94 104 VAL A N 1
ATOM 849 C CA . VAL A 1 104 ? -11.701 4.080 3.051 1.00 91.94 104 VAL A CA 1
ATOM 850 C C . VAL A 1 104 ? -11.526 2.748 2.322 1.00 91.94 104 VAL A C 1
ATOM 852 O O . VAL A 1 104 ? -12.147 1.750 2.698 1.00 91.94 104 VAL A O 1
ATOM 855 N N . ASP A 1 105 ? -10.705 2.727 1.270 1.00 89.88 105 ASP A N 1
ATOM 856 C CA . ASP A 1 105 ? -10.224 1.509 0.601 1.00 89.88 105 ASP A CA 1
ATOM 857 C C . ASP A 1 105 ? -8.772 1.211 1.015 1.00 89.88 105 ASP A C 1
ATOM 859 O O . ASP A 1 105 ? -7.939 2.114 1.093 1.00 89.88 105 ASP A O 1
ATOM 863 N N . PHE A 1 106 ? -8.461 -0.063 1.262 1.00 87.69 106 PHE A N 1
ATOM 864 C CA . PHE A 1 106 ? -7.113 -0.536 1.591 1.00 87.69 106 PHE A CA 1
ATOM 865 C C . PHE A 1 106 ? -6.516 -1.271 0.387 1.00 87.69 106 PHE A C 1
ATOM 867 O O . PHE A 1 106 ? -7.127 -2.202 -0.141 1.00 87.69 106 PHE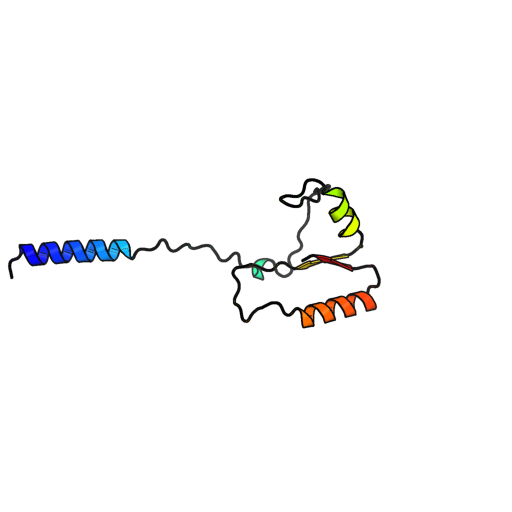 A O 1
ATOM 874 N N . LEU A 1 107 ? -5.334 -0.838 -0.051 1.00 85.50 107 LEU A N 1
ATOM 875 C CA . LEU A 1 107 ? -4.589 -1.379 -1.187 1.00 85.50 107 LEU A CA 1
ATOM 876 C C . LEU A 1 107 ? -3.300 -2.024 -0.666 1.00 85.50 107 LEU A C 1
ATOM 878 O O . LEU A 1 107 ? -2.576 -1.389 0.101 1.00 85.50 107 LEU A O 1
ATOM 882 N N . PHE A 1 108 ? -3.027 -3.258 -1.085 1.00 79.62 108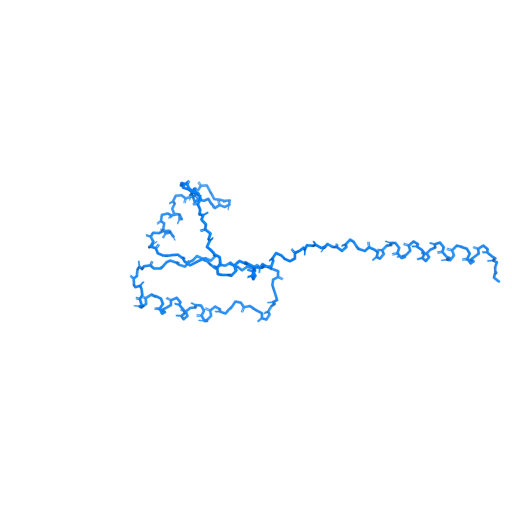 PHE A N 1
ATOM 883 C CA . PHE A 1 108 ? -1.873 -4.066 -0.674 1.00 79.62 108 PHE A CA 1
ATOM 884 C C . PHE A 1 108 ? -1.050 -4.492 -1.888 1.00 79.62 108 PHE A C 1
ATOM 886 O O . PHE A 1 108 ? -1.665 -4.666 -2.969 1.00 79.62 108 PHE A O 1
#

Foldseek 3Di:
DDPVVVVVVVVVVVVVVVVPPDDPPPPVPPPCVVCPPPDDDDDPPDDQDDPPDPPRPPCCCVQVVAQEEAEDDDDPPDDPVVDDPVVVVVVVVVVCCVVPPRHYGYHD

Secondary structure (DSSP, 8-state):
--HHHHHHHHHHHHHHHHHT-----------GGGGTTPPPPPPTT-----TT-S-HHHHHHHHS-SSEEEE----TTS-TTS---HHHHHHHHHHHHHHSTTTEEEE-

Radius of gyration: 26.37 Å; chains: 1; bounding box: 82×36×34 Å

Organism: NCBI:txid674529